Protein AF-0000000083530652 (afdb_homodimer)

Radius of gyration: 28.06 Å; Cα contacts (8 Å, |Δi|>4): 79; chains: 2; bounding box: 16×88×49 Å

pLDDT: mean 94.91, std 4.52, range [72.25, 98.88]

Foldseek 3Di:
DVVVVVVVVVVVVVVVVVVVVVVVVVVVVVVVVVVVVVVVVVVVVVVVVVVVVVVVVVVVVVVVD/DVVVVVVVVVVVVVVVVVVVVVVVVVVVVVVVVVVVVVVVVVVVVVVVVVVVVVVVVVVVVVVVD

Structure (mmCIF, N/CA/C/O backbone):
data_AF-0000000083530652-model_v1
#
loop_
_entity.id
_entity.type
_entity.pdbx_description
1 polymer 'Uncharacterized protein'
#
loop_
_atom_site.group_PDB
_atom_site.id
_atom_site.type_symbol
_atom_site.label_atom_id
_atom_site.label_alt_id
_atom_site.label_comp_id
_atom_site.label_asym_id
_atom_site.label_entity_id
_atom_site.label_seq_id
_atom_site.pdbx_PDB_ins_code
_atom_site.Cartn_x
_atom_site.Cartn_y
_atom_site.Cartn_z
_atom_site.occupancy
_atom_site.B_iso_or_equiv
_atom_site.auth_seq_id
_atom_site.auth_comp_id
_atom_site.auth_asym_id
_atom_site.auth_atom_id
_atom_site.pdbx_PDB_model_num
ATOM 1 N N . ARG A 1 1 ? 0.134 45 14.523 1 88.06 1 ARG A N 1
ATOM 2 C CA . ARG A 1 1 ? 1.143 44.062 14.055 1 88.06 1 ARG A CA 1
ATOM 3 C C . ARG A 1 1 ? 0.878 42.656 14.609 1 88.06 1 ARG A C 1
ATOM 5 O O . ARG A 1 1 ? 0.618 41.719 13.844 1 88.06 1 ARG A O 1
ATOM 12 N N . LEU A 1 2 ? 0.555 42.531 15.82 1 88.31 2 LEU A N 1
ATOM 13 C CA . LEU A 1 2 ? 0.387 41.25 16.469 1 88.31 2 LEU A CA 1
ATOM 14 C C . LEU A 1 2 ? -0.952 40.625 16.094 1 88.31 2 LEU A C 1
ATOM 16 O O . LEU A 1 2 ? -1.051 39.406 15.953 1 88.31 2 LEU A O 1
ATOM 20 N N . ARG A 1 3 ? -1.886 41.469 15.805 1 90.38 3 ARG A N 1
ATOM 21 C CA . ARG A 1 3 ? -3.207 40.969 15.43 1 90.38 3 ARG A CA 1
ATOM 22 C C . ARG A 1 3 ? -3.197 40.375 14.023 1 90.38 3 ARG A C 1
ATOM 24 O O . ARG A 1 3 ? -3.807 39.344 13.781 1 90.38 3 ARG A O 1
ATOM 31 N N . THR A 1 4 ? -2.553 41 13.133 1 90.06 4 THR A N 1
ATOM 32 C CA . THR A 1 4 ? -2.426 40.5 11.766 1 90.06 4 THR A CA 1
ATOM 33 C C . THR A 1 4 ? -1.628 39.188 11.734 1 90.06 4 THR A C 1
ATOM 35 O O . THR A 1 4 ? -1.993 38.25 11.023 1 90.06 4 THR A O 1
ATOM 38 N N . GLU A 1 5 ? -0.557 39.156 12.516 1 90.75 5 GLU A N 1
ATOM 39 C CA . GLU A 1 5 ? 0.266 37.969 12.594 1 90.75 5 GLU A CA 1
ATOM 40 C C . GLU A 1 5 ? -0.532 36.781 13.148 1 90.75 5 GLU A C 1
ATOM 42 O O . GLU A 1 5 ? -0.442 35.656 12.633 1 90.75 5 GLU A O 1
ATOM 47 N N . ASN A 1 6 ? -1.294 37.031 14.148 1 89.81 6 ASN A N 1
ATOM 48 C CA . ASN A 1 6 ? -2.141 36 14.734 1 89.81 6 ASN A CA 1
ATOM 49 C C . ASN A 1 6 ? -3.152 35.469 13.727 1 89.81 6 ASN A C 1
ATOM 51 O O . ASN A 1 6 ? -3.379 34.25 13.656 1 89.81 6 ASN A O 1
ATOM 55 N N . ARG A 1 7 ? -3.707 36.375 12.984 1 92.06 7 ARG A N 1
ATOM 56 C CA . ARG A 1 7 ? -4.652 35.969 11.938 1 92.06 7 ARG A CA 1
ATOM 57 C C . ARG A 1 7 ? -3.984 35.094 10.898 1 92.06 7 ARG A C 1
ATOM 59 O O . ARG A 1 7 ? -4.555 34.062 10.484 1 92.06 7 ARG A O 1
ATOM 66 N N . LEU A 1 8 ? -2.787 35.469 10.578 1 94.56 8 LEU A N 1
ATOM 67 C CA . LEU A 1 8 ? -2.041 34.719 9.586 1 94.56 8 LEU A CA 1
ATOM 68 C C . LEU A 1 8 ? -1.649 33.344 10.133 1 94.56 8 LEU A C 1
ATOM 70 O O . LEU A 1 8 ? -1.709 32.344 9.414 1 94.56 8 LEU A O 1
ATOM 74 N N . LEU A 1 9 ? -1.288 33.281 11.422 1 94.62 9 LEU A N 1
ATOM 75 C CA . LEU A 1 9 ? -0.922 32.031 12.07 1 94.62 9 LEU A CA 1
ATOM 76 C C . LEU A 1 9 ? -2.129 31.109 12.18 1 94.62 9 LEU A C 1
ATOM 78 O O . LEU A 1 9 ? -2.018 29.906 11.938 1 94.62 9 LEU A O 1
ATOM 82 N N . LYS A 1 10 ? -3.266 31.656 12.453 1 93.88 10 LYS A N 1
ATOM 83 C CA . LYS A 1 10 ? -4.488 30.859 12.539 1 93.88 10 LYS A CA 1
ATOM 84 C C . LYS A 1 10 ? -4.879 30.297 11.172 1 93.88 10 LYS A C 1
ATOM 86 O O . LYS A 1 10 ? -5.32 29.156 11.07 1 93.88 10 LYS A O 1
ATOM 91 N N . GLN A 1 11 ? -4.715 31.141 10.148 1 94.06 11 GLN A N 1
ATOM 92 C CA . GLN A 1 11 ? -4.973 30.688 8.781 1 94.06 11 GLN A CA 1
ATOM 93 C C . GLN A 1 11 ? -4.047 29.547 8.383 1 94.06 11 GLN A C 1
ATOM 95 O O . GLN A 1 11 ? -4.48 28.578 7.75 1 94.06 11 GLN A O 1
ATOM 100 N N . ARG A 1 12 ? -2.812 29.688 8.781 1 94.62 12 ARG A N 1
ATOM 101 C CA . ARG A 1 12 ? -1.835 28.656 8.492 1 94.62 12 ARG A CA 1
ATOM 102 C C . ARG A 1 12 ? -2.184 27.359 9.219 1 94.62 12 ARG A C 1
ATOM 104 O O . ARG A 1 12 ? -2.064 26.266 8.656 1 94.62 12 ARG A O 1
ATOM 111 N N . ILE A 1 13 ? -2.562 27.453 10.43 1 93.62 13 ILE A N 1
ATOM 112 C CA . ILE A 1 13 ? -2.949 26.281 11.219 1 93.62 13 ILE A CA 1
ATOM 113 C C . ILE A 1 13 ? -4.133 25.594 10.555 1 93.62 13 ILE A C 1
ATOM 115 O O . ILE A 1 13 ? -4.164 2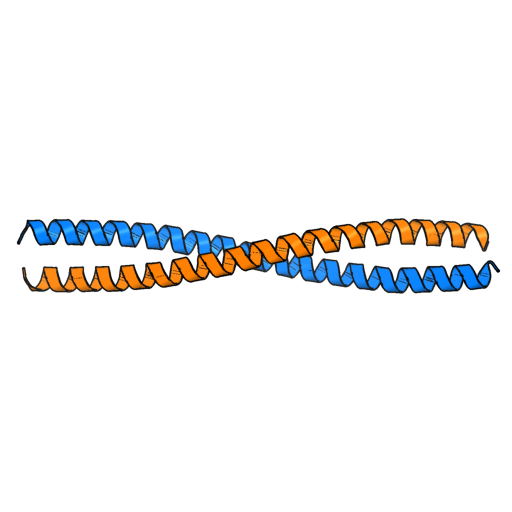4.359 10.461 1 93.62 13 ILE A O 1
ATOM 119 N N . GLU A 1 14 ? -5.055 26.391 10.086 1 91 14 GLU A N 1
ATOM 120 C CA . GLU A 1 14 ? -6.219 25.812 9.414 1 91 14 GLU A CA 1
ATOM 121 C C . GLU A 1 14 ? -5.805 25 8.188 1 91 14 GLU A C 1
ATOM 123 O O . GLU A 1 14 ? -6.328 23.922 7.949 1 91 14 GLU A O 1
ATOM 128 N N . THR A 1 15 ? -4.836 25.562 7.453 1 90.69 15 THR A N 1
ATOM 129 C CA . THR A 1 15 ? -4.328 24.875 6.27 1 90.69 15 THR A CA 1
ATOM 130 C C . THR A 1 15 ? -3.602 23.594 6.66 1 90.69 15 THR A C 1
ATOM 132 O O . THR A 1 15 ? -3.809 22.547 6.047 1 90.69 15 THR A O 1
ATOM 135 N N . LEU A 1 16 ? -2.869 23.594 7.719 1 92.62 16 LEU A N 1
ATOM 136 C CA . LEU A 1 16 ? -2.072 22.453 8.164 1 92.62 16 LEU A CA 1
ATOM 137 C C . LEU A 1 16 ? -2.957 21.375 8.773 1 92.62 16 LEU A C 1
ATOM 139 O O . LEU A 1 16 ? -2.676 20.188 8.641 1 92.62 16 LEU A O 1
ATOM 143 N N . GLU A 1 17 ? -3.98 21.734 9.375 1 92.31 17 GLU A N 1
ATOM 144 C CA . GLU A 1 17 ? -4.918 20.766 9.945 1 92.31 17 GLU A CA 1
ATOM 145 C C . GLU A 1 17 ? -5.629 19.984 8.852 1 92.31 17 GLU A C 1
ATOM 147 O O . GLU A 1 17 ? -5.926 18.797 9.031 1 92.31 17 GLU A O 1
ATOM 152 N N . LYS A 1 18 ? -5.926 20.656 7.758 1 91.75 18 LYS A N 1
ATOM 153 C CA . LYS A 1 18 ? -6.477 19.938 6.613 1 91.75 18 LYS A CA 1
ATOM 154 C C . LYS A 1 18 ? -5.516 18.859 6.129 1 91.75 18 LYS A C 1
ATOM 156 O O . LYS A 1 18 ? -5.945 17.781 5.699 1 91.75 18 LYS A O 1
ATOM 161 N N . GLY A 1 19 ? -4.258 19.094 6.27 1 90.44 19 GLY A N 1
ATOM 162 C CA . GLY A 1 19 ? -3.238 18.125 5.93 1 90.44 19 GLY A CA 1
ATOM 163 C C . GLY A 1 19 ? -3.238 16.922 6.852 1 90.44 19 GLY A C 1
ATOM 164 O O . GLY A 1 19 ? -3.014 15.789 6.406 1 90.44 19 GLY A O 1
ATOM 165 N N . GLN A 1 20 ? -3.588 17.203 8.016 1 91 20 GLN A N 1
ATOM 166 C CA . GLN A 1 20 ? -3.631 16.141 9 1 91 20 GLN A CA 1
ATOM 167 C C . GLN A 1 20 ? -4.785 15.172 8.719 1 91 20 GLN A C 1
ATOM 169 O O . GLN A 1 20 ? -4.641 13.961 8.883 1 91 20 GLN A O 1
ATOM 174 N N . VAL A 1 21 ? -5.891 15.688 8.305 1 91.19 21 VAL A N 1
ATOM 175 C CA . VAL A 1 21 ? -7.043 14.875 7.949 1 91.19 21 VAL A CA 1
ATOM 176 C C . VAL A 1 21 ? -6.715 14.016 6.73 1 91.19 21 VAL A C 1
ATOM 178 O O . VAL A 1 21 ? -7.012 12.82 6.703 1 91.19 21 VAL A O 1
ATOM 181 N N . THR A 1 22 ? -6.039 14.641 5.82 1 92 22 THR A N 1
ATOM 182 C CA . 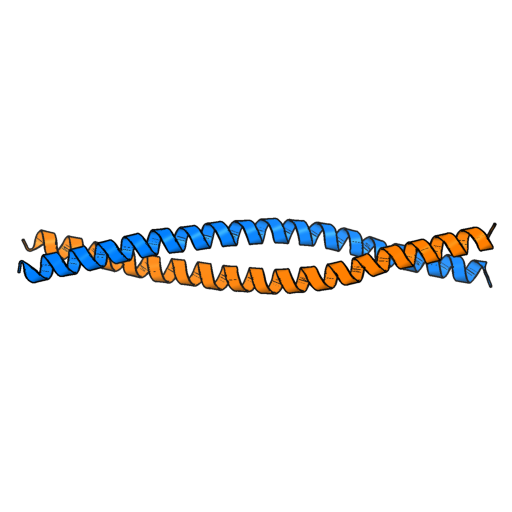THR A 1 22 ? -5.617 13.914 4.625 1 92 22 THR A CA 1
ATOM 183 C C . THR A 1 22 ? -4.652 12.789 4.98 1 92 22 THR A C 1
ATOM 185 O O . THR A 1 22 ? -4.77 11.68 4.461 1 92 22 THR A O 1
ATOM 188 N N . ARG A 1 23 ? -3.828 13.039 5.883 1 93.38 23 ARG A N 1
ATOM 189 C CA . ARG A 1 23 ? -2.859 12.039 6.324 1 93.38 23 ARG A CA 1
ATOM 190 C C . ARG A 1 23 ? -3.557 10.836 6.949 1 93.38 23 ARG A C 1
ATOM 192 O O . ARG A 1 23 ? -3.191 9.688 6.676 1 93.38 23 ARG A O 1
ATOM 199 N N . ALA A 1 24 ? -4.551 11.117 7.738 1 92.38 24 ALA A N 1
ATOM 200 C CA . ALA A 1 24 ? -5.301 10.039 8.391 1 92.38 24 ALA A CA 1
ATOM 201 C C . ALA A 1 24 ? -6.016 9.172 7.363 1 92.38 24 ALA A C 1
ATOM 203 O O . ALA A 1 24 ? -6.031 7.941 7.484 1 92.38 24 ALA A O 1
ATOM 204 N N . GLN A 1 25 ? -6.539 9.734 6.352 1 94.06 25 GLN A N 1
ATOM 205 C CA . GLN A 1 25 ? -7.219 9.008 5.285 1 94.06 25 GLN A CA 1
ATOM 206 C C . GLN A 1 25 ? -6.234 8.156 4.484 1 94.06 25 GLN A C 1
ATOM 208 O O . GLN A 1 25 ? -6.52 6.996 4.172 1 94.06 25 GLN A O 1
ATOM 213 N N . GLU A 1 26 ? -5.082 8.703 4.199 1 95.38 26 GLU A N 1
ATOM 214 C CA . GLU A 1 26 ? -4.047 7.988 3.459 1 95.38 26 GLU A CA 1
ATOM 215 C C . GLU A 1 26 ? -3.512 6.805 4.258 1 95.38 26 GLU A C 1
ATOM 217 O O . GLU A 1 26 ? -3.188 5.762 3.691 1 95.38 26 GLU A O 1
ATOM 222 N N . ALA A 1 27 ? -3.424 6.957 5.477 1 93.88 27 ALA A N 1
ATOM 223 C CA . ALA A 1 27 ? -2.965 5.867 6.34 1 93.88 27 ALA A CA 1
ATOM 224 C C . ALA A 1 27 ? -3.943 4.695 6.312 1 93.88 27 ALA A C 1
ATOM 226 O O . ALA A 1 27 ? -3.529 3.535 6.301 1 93.88 27 ALA A O 1
ATOM 227 N N . GLU A 1 28 ? -5.18 5.051 6.293 1 95.25 28 GLU A N 1
ATOM 228 C CA . GLU A 1 28 ? -6.211 4.023 6.18 1 95.25 28 GLU A CA 1
ATOM 229 C C . GLU A 1 28 ? -6.113 3.287 4.848 1 95.25 28 GLU A C 1
ATOM 231 O O . GLU A 1 28 ? -6.211 2.061 4.801 1 95.25 28 GLU A O 1
ATOM 236 N N . GLU A 1 29 ? -5.949 4.039 3.832 1 95.44 29 GLU A N 1
ATOM 237 C CA . GLU A 1 29 ? -5.773 3.441 2.512 1 95.44 29 GLU A CA 1
ATOM 238 C C . GLU A 1 29 ? -4.535 2.551 2.469 1 95.44 29 GLU A C 1
ATOM 240 O O . GLU A 1 29 ? -4.566 1.464 1.886 1 95.44 29 GLU A O 1
ATOM 245 N N . ASN A 1 30 ? -3.492 3.023 3.123 1 97 30 ASN A N 1
ATOM 246 C CA . ASN A 1 30 ? -2.248 2.264 3.17 1 97 30 ASN A CA 1
ATOM 247 C C . ASN A 1 30 ? -2.436 0.921 3.869 1 97 30 ASN A C 1
ATOM 249 O O . ASN A 1 30 ? -1.896 -0.095 3.428 1 97 30 ASN A O 1
ATOM 253 N N . TYR A 1 31 ? -3.178 0.923 4.922 1 97.25 31 TYR A N 1
ATOM 254 C CA . TYR A 1 31 ? -3.457 -0.308 5.652 1 97.25 31 TYR A CA 1
ATOM 255 C C . TYR A 1 31 ? -4.156 -1.326 4.758 1 97.25 31 TYR A C 1
ATOM 257 O O . TYR A 1 31 ? -3.789 -2.504 4.742 1 97.25 31 TYR A O 1
ATOM 265 N N . VAL A 1 32 ? -5.105 -0.855 3.986 1 97.94 32 VAL A N 1
ATOM 266 C CA . VAL A 1 32 ? -5.875 -1.709 3.088 1 97.94 32 VAL A CA 1
ATOM 267 C C . VAL A 1 32 ? -4.961 -2.275 2.004 1 97.94 32 VAL A C 1
ATOM 269 O O . VAL A 1 32 ? -4.977 -3.479 1.737 1 97.94 32 VAL A O 1
ATOM 272 N N . ILE A 1 33 ? -4.094 -1.405 1.448 1 98.56 33 ILE A N 1
ATOM 273 C CA . ILE A 1 33 ? -3.215 -1.813 0.357 1 98.56 33 ILE A CA 1
ATOM 274 C C . ILE A 1 33 ? -2.188 -2.818 0.87 1 98.56 33 ILE A C 1
ATOM 276 O O . ILE A 1 33 ? -1.853 -3.781 0.177 1 98.56 33 ILE A O 1
ATOM 280 N N . LYS A 1 34 ? -1.768 -2.576 2.115 1 98.44 34 LYS A N 1
ATOM 281 C CA . LYS A 1 34 ? -0.81 -3.5 2.717 1 98.44 34 LYS A CA 1
ATOM 282 C C . LYS A 1 34 ? -1.435 -4.875 2.934 1 98.44 34 LYS A C 1
ATOM 284 O O . LYS A 1 34 ? -0.784 -5.898 2.717 1 98.44 34 LYS A O 1
ATOM 289 N N . ARG A 1 35 ? -2.65 -4.793 3.309 1 98.31 35 ARG A N 1
ATOM 290 C CA . ARG A 1 35 ? -3.354 -6.059 3.492 1 98.31 35 ARG A CA 1
ATOM 291 C C . ARG A 1 35 ? -3.564 -6.766 2.156 1 98.31 35 ARG A C 1
ATOM 293 O O . ARG A 1 35 ? -3.367 -7.977 2.053 1 98.31 35 ARG A O 1
ATOM 300 N N . GLU A 1 36 ? -3.93 -6.086 1.183 1 98.62 36 GLU A N 1
ATOM 301 C CA . GLU A 1 36 ? -4.105 -6.641 -0.157 1 98.62 36 GLU A CA 1
ATOM 302 C C . GLU A 1 36 ? -2.805 -7.234 -0.687 1 98.62 36 GLU A C 1
ATOM 304 O O . GLU A 1 36 ? -2.809 -8.297 -1.306 1 98.62 36 GLU A O 1
ATOM 309 N N . LEU A 1 37 ? -1.731 -6.594 -0.499 1 98.81 37 LEU A N 1
ATOM 310 C CA . LEU A 1 37 ? -0.421 -7.07 -0.926 1 98.81 37 LEU A CA 1
ATOM 311 C C . LEU A 1 37 ? -0.084 -8.398 -0.259 1 98.81 37 LEU A C 1
ATOM 313 O O . LEU A 1 37 ? 0.387 -9.328 -0.919 1 98.81 37 LEU A O 1
ATOM 317 N N . ALA A 1 38 ? -0.305 -8.461 1.044 1 98.69 38 ALA A N 1
ATOM 318 C CA . ALA A 1 38 ? -0.03 -9.695 1.775 1 98.69 38 ALA A CA 1
ATOM 319 C C . ALA A 1 38 ? -0.839 -10.859 1.211 1 98.69 38 ALA A C 1
ATOM 321 O O . ALA A 1 38 ? -0.311 -11.961 1.025 1 98.69 38 ALA A O 1
ATOM 322 N N . VAL A 1 39 ? -2.145 -10.625 0.928 1 98.81 39 VAL A N 1
ATOM 323 C CA . VAL A 1 39 ? -3.029 -11.641 0.375 1 98.81 39 VAL A CA 1
ATOM 324 C C . VAL A 1 39 ? -2.539 -12.055 -1.012 1 98.81 39 VAL A C 1
ATOM 326 O O . VAL A 1 39 ? -2.467 -13.242 -1.323 1 98.81 39 VAL A O 1
ATOM 329 N N . ALA A 1 40 ? -2.143 -11.117 -1.781 1 98.75 40 ALA A N 1
ATOM 330 C CA . ALA A 1 40 ? -1.673 -11.398 -3.135 1 98.75 40 ALA A CA 1
ATOM 331 C C . ALA A 1 40 ? -0.381 -12.211 -3.109 1 98.75 40 ALA A C 1
ATOM 333 O O . ALA A 1 40 ? -0.206 -13.141 -3.906 1 98.75 40 ALA A O 1
ATOM 334 N N . LYS A 1 41 ? 0.483 -11.844 -2.195 1 98.75 41 LYS A N 1
ATOM 335 C CA . LYS A 1 41 ? 1.731 -12.586 -2.047 1 98.75 41 LYS A CA 1
ATOM 336 C C . LYS A 1 41 ? 1.468 -14.023 -1.614 1 98.75 41 LYS A C 1
ATOM 338 O O . LYS A 1 41 ? 2.113 -14.953 -2.104 1 98.75 41 LYS A O 1
ATOM 343 N N . GLN A 1 42 ? 0.535 -14.125 -0.757 1 98.81 42 GLN A N 1
ATOM 344 C CA . GLN A 1 42 ? 0.176 -15.469 -0.312 1 98.81 42 GLN A CA 1
ATOM 345 C C . GLN A 1 42 ? -0.459 -16.266 -1.443 1 98.81 42 GLN A C 1
ATOM 347 O O . GLN A 1 42 ? -0.149 -17.453 -1.625 1 98.81 42 GLN A O 1
ATOM 352 N N . GLN A 1 43 ? -1.304 -15.641 -2.119 1 98.81 43 GLN A N 1
ATOM 353 C CA . GLN A 1 43 ? -1.922 -16.312 -3.262 1 98.81 43 GLN A CA 1
ATOM 354 C C . GLN A 1 43 ? -0.873 -16.719 -4.293 1 98.81 43 GLN A C 1
ATOM 356 O O . GLN A 1 43 ? -0.915 -17.828 -4.82 1 98.81 43 GLN A O 1
ATOM 361 N N . PHE A 1 44 ? 0.025 -15.945 -4.582 1 98.81 44 PHE A N 1
ATOM 362 C CA . PHE A 1 44 ? 1.1 -16.266 -5.516 1 98.81 44 PHE A CA 1
ATOM 363 C C . PHE A 1 44 ? 1.924 -17.438 -5.02 1 98.81 44 PHE A C 1
ATOM 365 O O . PHE A 1 44 ? 2.209 -18.375 -5.781 1 98.81 44 PHE A O 1
ATOM 372 N N . SER A 1 45 ? 2.281 -17.359 -3.803 1 98.81 45 SER A N 1
ATOM 373 C CA . SER A 1 45 ? 3.09 -18.422 -3.225 1 98.81 45 SER A CA 1
ATOM 374 C C . SER A 1 45 ? 2.373 -19.766 -3.312 1 98.81 45 SER A C 1
ATOM 376 O O . SER A 1 45 ? 2.959 -20.766 -3.744 1 98.81 45 SER A O 1
ATOM 378 N N . THR A 1 46 ? 1.116 -19.812 -2.945 1 98.81 46 THR A N 1
ATOM 379 C CA . THR A 1 46 ? 0.319 -21.031 -2.99 1 98.81 46 THR A CA 1
ATOM 380 C C . THR A 1 46 ? 0.164 -21.516 -4.426 1 98.81 46 THR A C 1
ATOM 382 O O . THR A 1 46 ? 0.318 -22.719 -4.699 1 98.81 46 THR A O 1
ATOM 385 N N . THR A 1 47 ? -0.027 -20.625 -5.324 1 98.88 47 THR A N 1
ATOM 386 C CA . THR A 1 47 ? -0.23 -21 -6.719 1 98.88 47 THR A CA 1
ATOM 387 C C . THR A 1 47 ? 1.076 -21.469 -7.352 1 98.88 47 THR A C 1
ATOM 389 O O . THR A 1 47 ? 1.077 -22.391 -8.172 1 98.88 47 THR A O 1
ATOM 392 N N . SER A 1 48 ? 2.102 -20.891 -6.965 1 98.88 48 SER A N 1
ATOM 393 C CA . SER A 1 48 ? 3.414 -21.297 -7.449 1 98.88 48 SER A CA 1
ATOM 394 C C . SER A 1 48 ? 3.758 -22.703 -6.992 1 98.88 48 SER A C 1
ATOM 396 O O . SER A 1 48 ? 4.316 -23.5 -7.758 1 98.88 48 SER A O 1
ATOM 398 N N . GLU A 1 49 ? 3.375 -23.016 -5.789 1 98.88 49 GLU A N 1
ATOM 399 C CA . GLU A 1 49 ? 3.584 -24.375 -5.285 1 98.88 49 GLU A CA 1
ATOM 400 C C . GLU A 1 49 ? 2.748 -25.391 -6.059 1 98.88 49 GLU A C 1
ATOM 402 O O . GLU A 1 49 ? 3.232 -26.469 -6.402 1 98.88 49 GLU A O 1
ATOM 407 N N . LYS A 1 50 ? 1.567 -25.031 -6.344 1 98.88 50 LYS A N 1
ATOM 408 C CA . LYS A 1 50 ? 0.693 -25.906 -7.117 1 98.88 50 LYS 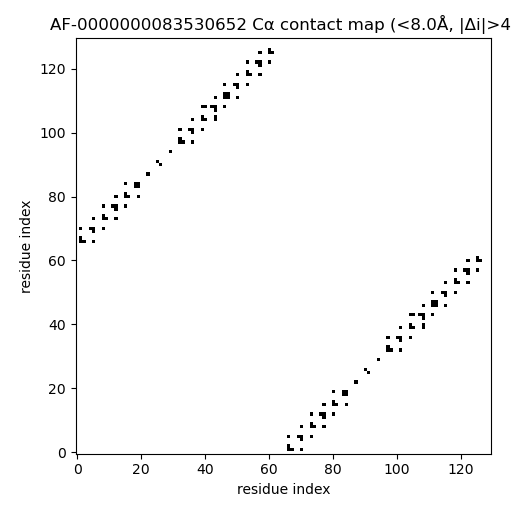A CA 1
ATOM 409 C C . LYS A 1 50 ? 1.219 -26.094 -8.539 1 98.88 50 LYS A C 1
ATOM 411 O O . LYS A 1 50 ? 1.13 -27.188 -9.102 1 98.88 50 LYS A O 1
ATOM 416 N N . LEU A 1 51 ? 1.74 -25.047 -9.078 1 98.88 51 LEU A N 1
ATOM 417 C CA . LEU A 1 51 ? 2.311 -25.141 -10.422 1 98.88 51 LEU A CA 1
ATOM 418 C C . LEU A 1 51 ? 3.523 -26.062 -10.438 1 98.88 51 LEU A C 1
ATOM 420 O O . LEU A 1 51 ? 3.68 -26.875 -11.359 1 98.88 51 LEU A O 1
ATOM 424 N N . GLU A 1 52 ? 4.301 -25.938 -9.438 1 98.88 52 GLU A N 1
ATOM 425 C CA . GLU A 1 52 ? 5.469 -26.797 -9.344 1 98.88 52 GLU A CA 1
ATOM 426 C C . GLU A 1 52 ? 5.059 -28.266 -9.242 1 98.88 52 GLU A C 1
ATOM 428 O O . GLU A 1 52 ? 5.668 -29.141 -9.875 1 98.88 52 GLU A O 1
ATOM 433 N N . GLN A 1 53 ? 4.102 -28.578 -8.492 1 98.88 53 GLN A N 1
ATOM 434 C CA . GLN A 1 53 ? 3.598 -29.938 -8.359 1 98.88 53 GLN A CA 1
ATOM 435 C C . GLN A 1 53 ? 3.002 -30.438 -9.672 1 98.88 53 GLN A C 1
ATOM 437 O O . GLN A 1 53 ? 3.225 -31.578 -10.062 1 98.88 53 GLN A O 1
ATOM 442 N N . ALA A 1 54 ? 2.316 -29.516 -10.305 1 98.88 54 ALA A N 1
ATOM 443 C CA . ALA A 1 54 ? 1.714 -29.875 -11.586 1 98.88 54 ALA A CA 1
ATOM 444 C C . ALA A 1 54 ? 2.785 -30.156 -12.633 1 98.88 54 ALA A C 1
ATOM 446 O O . ALA A 1 54 ? 2.664 -31.109 -13.406 1 98.88 54 ALA A O 1
ATOM 447 N N . GLN A 1 55 ? 3.809 -29.438 -12.609 1 98.69 55 GLN A N 1
ATOM 448 C CA . GLN A 1 55 ? 4.906 -29.625 -13.547 1 98.69 55 GLN A CA 1
ATOM 449 C C . GLN A 1 5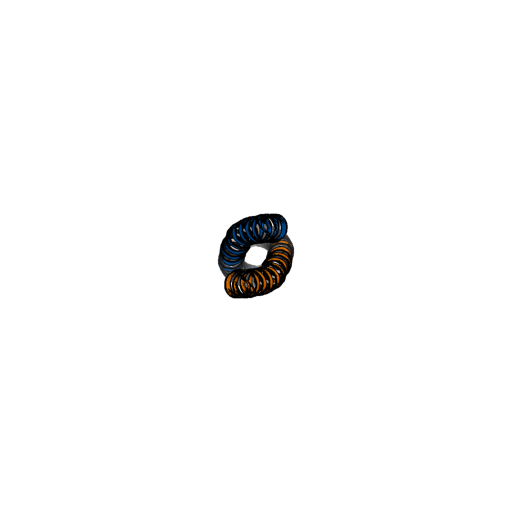5 ? 5.645 -30.938 -13.273 1 98.69 55 GLN A C 1
ATOM 451 O O . GLN A 1 55 ? 6.059 -31.625 -14.211 1 98.69 55 GLN A O 1
ATOM 456 N N . SER A 1 56 ? 5.73 -31.281 -12.031 1 98.62 56 SER A N 1
ATOM 457 C CA . SER A 1 56 ? 6.34 -32.562 -11.672 1 98.62 56 SER A CA 1
ATOM 458 C C . SER A 1 56 ? 5.477 -33.75 -12.117 1 98.62 56 SER A C 1
ATOM 460 O O . SER A 1 56 ? 5.992 -34.75 -12.617 1 98.62 56 SER A O 1
ATOM 462 N N . THR A 1 57 ? 4.223 -33.656 -11.953 1 98.31 57 THR A N 1
ATOM 463 C CA . THR A 1 57 ? 3.283 -34.688 -12.383 1 98.31 57 THR A CA 1
ATOM 464 C C . THR A 1 57 ? 3.344 -34.875 -13.898 1 98.31 57 THR A C 1
ATOM 466 O O . THR A 1 57 ? 3.299 -36 -14.383 1 98.31 57 THR A O 1
ATOM 469 N N . ILE A 1 58 ? 3.516 -33.75 -14.602 1 98.38 58 ILE A N 1
ATOM 470 C CA . ILE A 1 58 ? 3.619 -33.812 -16.062 1 98.38 58 ILE A CA 1
ATOM 471 C C . ILE A 1 58 ? 4.883 -34.562 -16.453 1 98.38 58 ILE A C 1
ATOM 473 O O . ILE A 1 58 ? 4.848 -35.406 -17.359 1 98.38 58 ILE A O 1
ATOM 477 N N . GLN A 1 59 ? 5.941 -34.312 -15.727 1 97.94 59 GLN A N 1
ATOM 478 C CA . GLN A 1 59 ? 7.207 -34.969 -16 1 97.94 59 GLN A CA 1
ATOM 479 C C . GLN A 1 59 ? 7.105 -36.469 -15.742 1 97.94 59 GLN A C 1
ATOM 481 O O . GLN A 1 59 ? 7.578 -37.281 -16.547 1 97.94 59 GLN A O 1
ATOM 486 N N . GLU A 1 60 ? 6.395 -36.844 -14.719 1 96.81 60 GLU A N 1
ATOM 487 C CA . GLU A 1 60 ? 6.215 -38.25 -14.367 1 96.81 60 GLU A CA 1
ATOM 488 C C . GLU A 1 60 ? 5.344 -38.969 -15.391 1 96.81 60 GLU A C 1
ATOM 490 O O . GLU A 1 60 ? 5.645 -40.094 -15.789 1 96.81 60 GLU A O 1
ATOM 495 N N . LEU A 1 61 ? 4.422 -38.344 -15.922 1 95.56 61 LEU A N 1
ATOM 496 C CA . LEU A 1 61 ? 3.51 -38.938 -16.891 1 95.56 61 LEU A CA 1
ATOM 497 C C . LEU A 1 61 ? 4.188 -39.094 -18.25 1 95.56 61 LEU A C 1
ATOM 499 O O . LEU A 1 61 ? 3.941 -40.094 -18.953 1 95.56 61 LEU A O 1
ATOM 503 N N . GLN A 1 62 ? 5.113 -38.25 -18.578 1 93.44 62 GLN A N 1
ATOM 504 C CA . GLN A 1 62 ? 5.828 -38.312 -19.844 1 93.44 62 GLN A CA 1
ATOM 505 C C . GLN A 1 62 ? 6.875 -39.438 -19.844 1 93.44 62 GLN A C 1
ATOM 507 O O . GLN A 1 62 ? 7.145 -40.031 -20.875 1 93.44 62 GLN A O 1
ATOM 512 N N . GLU A 1 63 ? 7.363 -39.688 -18.656 1 90.5 63 GLU A N 1
ATOM 513 C CA . GLU A 1 63 ? 8.359 -40.75 -18.531 1 90.5 63 GLU A CA 1
ATOM 514 C C . GLU A 1 63 ? 7.711 -42.125 -18.578 1 90.5 63 GLU A C 1
ATOM 516 O O . GLU A 1 63 ? 8.336 -43.094 -19.016 1 90.5 63 GLU A O 1
ATOM 521 N N . LEU A 1 64 ? 6.516 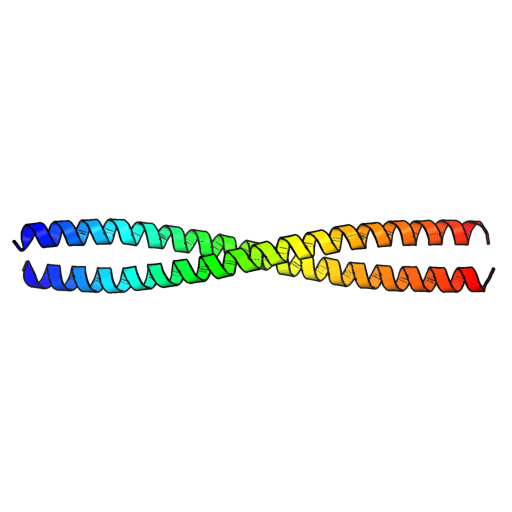-42.188 -18.219 1 86.5 64 LEU A N 1
ATOM 522 C CA . LEU A 1 64 ? 5.781 -43.469 -18.234 1 86.5 64 LEU A CA 1
ATOM 523 C C . LEU A 1 64 ? 5.281 -43.781 -19.641 1 86.5 64 LEU A C 1
ATOM 525 O O . LEU A 1 64 ? 5.062 -44.938 -19.969 1 86.5 64 LEU A O 1
ATOM 529 N N . ARG A 1 65 ? 5.266 -42.812 -20.5 1 72.25 65 ARG A N 1
ATOM 530 C CA . ARG A 1 65 ? 4.863 -43.062 -21.875 1 72.25 65 ARG A CA 1
ATOM 531 C C . ARG A 1 65 ? 6.062 -43.469 -22.734 1 72.25 65 ARG A C 1
ATOM 533 O O . ARG A 1 65 ? 5.953 -44.375 -23.578 1 72.25 65 ARG A O 1
ATOM 540 N N . ARG B 1 1 ? -1.736 39.094 26.406 1 88.19 1 ARG B N 1
ATOM 541 C CA . ARG B 1 1 ? -2.701 38.125 25.875 1 88.19 1 ARG B CA 1
ATOM 542 C C . ARG B 1 1 ? -2.371 37.75 24.438 1 88.19 1 ARG B C 1
ATOM 544 O O . ARG B 1 1 ? -2.086 36.562 24.156 1 88.19 1 ARG B O 1
ATOM 551 N N . LEU B 1 2 ? -2.016 38.656 23.672 1 88.75 2 LEU B N 1
ATOM 552 C CA . LEU B 1 2 ? -1.787 38.406 22.25 1 88.75 2 LEU B CA 1
ATOM 553 C C . LEU B 1 2 ? -0.425 37.781 22.016 1 88.75 2 LEU B C 1
ATOM 555 O O . LEU B 1 2 ? -0.275 36.938 21.125 1 88.75 2 LEU B O 1
ATOM 559 N N . ARG B 1 3 ? 0.467 38.062 22.906 1 90.56 3 ARG B N 1
ATOM 560 C CA . ARG B 1 3 ? 1.808 37.5 22.781 1 90.56 3 ARG B CA 1
ATOM 561 C C . ARG B 1 3 ? 1.824 36 23.172 1 90.56 3 ARG B C 1
ATOM 563 O O . ARG B 1 3 ? 2.492 35.219 22.516 1 90.56 3 ARG B O 1
ATOM 570 N N . THR B 1 4 ? 1.145 35.656 24.172 1 90 4 THR B N 1
ATOM 571 C CA . THR B 1 4 ? 1.041 34.281 24.594 1 90 4 THR B CA 1
ATOM 572 C C . THR B 1 4 ? 0.312 33.438 23.531 1 90 4 THR B C 1
ATOM 574 O O . THR B 1 4 ? 0.728 32.312 23.234 1 90 4 THR B O 1
ATOM 577 N N . GLU B 1 5 ? -0.777 34 23 1 90.56 5 GLU B N 1
ATOM 578 C CA . GLU B 1 5 ? -1.526 33.312 21.953 1 90.56 5 GLU B CA 1
ATOM 579 C C . GLU B 1 5 ? -0.659 33.094 20.719 1 90.56 5 GLU B C 1
ATOM 581 O O . GLU B 1 5 ? -0.69 32 20.125 1 90.56 5 GLU B O 1
ATOM 586 N N . ASN B 1 6 ? 0.062 34.094 20.359 1 89.56 6 ASN B N 1
ATOM 587 C CA . ASN B 1 6 ? 0.972 33.969 19.219 1 89.56 6 ASN B CA 1
ATOM 588 C C . ASN B 1 6 ? 1.998 32.875 19.422 1 89.56 6 ASN B C 1
ATOM 590 O O . ASN B 1 6 ? 2.26 32.094 18.516 1 89.56 6 ASN B O 1
ATOM 594 N N . ARG B 1 7 ? 2.559 32.781 20.609 1 92.19 7 ARG B N 1
ATOM 595 C CA . ARG B 1 7 ? 3.518 31.734 20.953 1 92.19 7 ARG B CA 1
ATOM 596 C C . ARG B 1 7 ? 2.887 30.359 20.844 1 92.19 7 ARG B C 1
ATOM 598 O O . ARG B 1 7 ? 3.498 29.422 20.312 1 92.19 7 ARG B O 1
ATOM 605 N N . LEU B 1 8 ? 1.674 30.297 21.312 1 94.56 8 LEU B N 1
ATOM 606 C CA . LEU B 1 8 ? 0.962 29.031 21.281 1 94.56 8 LEU B CA 1
ATOM 607 C C . LEU B 1 8 ? 0.625 28.625 19.844 1 94.56 8 LEU B C 1
ATOM 609 O O . LEU B 1 8 ? 0.728 27.453 19.484 1 94.56 8 LEU B O 1
ATOM 613 N N . LEU B 1 9 ? 0.266 29.625 19.016 1 94.56 9 LEU B N 1
ATOM 614 C CA . LEU B 1 9 ? -0.05 29.359 17.609 1 94.56 9 LEU B CA 1
ATOM 615 C C . LEU B 1 9 ? 1.192 28.922 16.844 1 94.56 9 LEU B C 1
ATOM 617 O O . LEU B 1 9 ? 1.131 28 16.047 1 94.56 9 LEU B O 1
ATOM 621 N N . LYS B 1 10 ? 2.307 29.5 17.141 1 93.75 10 LYS B N 1
ATOM 622 C CA . LYS B 1 10 ? 3.559 29.125 16.484 1 93.75 10 LYS B CA 1
ATOM 623 C C . LYS B 1 10 ? 3.984 27.719 16.891 1 93.75 10 LYS B C 1
ATOM 625 O O . LYS B 1 10 ? 4.469 26.953 16.062 1 93.75 10 LYS B O 1
ATOM 630 N N . GLN B 1 11 ? 3.803 27.406 18.172 1 93.94 11 GLN B N 1
ATOM 631 C CA . GLN B 1 11 ? 4.098 26.062 18.656 1 93.94 11 GLN B CA 1
ATOM 632 C C . GLN B 1 11 ? 3.217 25.016 17.984 1 93.94 11 GLN B C 1
ATOM 634 O O . GLN B 1 11 ? 3.691 23.938 17.609 1 93.94 11 GLN B O 1
ATOM 639 N N . ARG B 1 12 ? 1.96 25.375 17.812 1 94.62 12 ARG B N 1
ATOM 640 C CA . ARG B 1 12 ? 1.028 24.484 17.141 1 94.62 12 ARG B CA 1
ATOM 641 C C . ARG B 1 12 ? 1.422 24.281 15.688 1 94.62 12 ARG B C 1
ATOM 643 O O . ARG B 1 12 ? 1.354 23.156 15.172 1 94.62 12 ARG B O 1
ATOM 650 N N . ILE B 1 13 ? 1.767 25.312 15.031 1 93.69 13 ILE B N 1
ATOM 651 C CA . ILE B 1 13 ? 2.189 25.234 13.641 1 93.69 13 ILE B CA 1
ATOM 652 C C . ILE B 1 13 ? 3.408 24.312 13.523 1 93.69 13 ILE B C 1
ATOM 654 O O . ILE B 1 13 ? 3.484 23.484 12.609 1 93.69 13 ILE B O 1
ATOM 658 N N . GLU B 1 14 ? 4.305 24.469 14.469 1 90.81 14 GLU B N 1
ATOM 659 C CA . GLU B 1 14 ? 5.496 23.625 14.453 1 90.81 14 GLU B CA 1
ATOM 660 C C . GLU B 1 14 ? 5.129 22.141 14.562 1 90.81 14 GLU B C 1
ATOM 662 O O . GLU B 1 14 ? 5.695 21.297 13.859 1 90.81 14 GLU B O 1
ATOM 667 N N . THR B 1 15 ? 4.156 21.875 15.43 1 90.62 15 THR B N 1
ATOM 668 C CA . THR B 1 15 ? 3.691 20.516 15.609 1 90.62 15 THR B CA 1
ATOM 669 C C . THR B 1 15 ? 3.004 20 14.344 1 90.62 15 THR B C 1
ATOM 671 O O . THR B 1 15 ? 3.256 18.875 13.898 1 90.62 15 THR B O 1
ATOM 674 N N . LEU B 1 16 ? 2.268 20.812 13.664 1 92.69 16 LEU B N 1
ATOM 675 C CA . LEU B 1 16 ? 1.504 20.438 12.477 1 92.69 16 LEU B CA 1
ATOM 676 C C . LEU B 1 16 ? 2.418 20.281 11.266 1 92.69 16 LEU B C 1
ATOM 678 O O . LEU B 1 16 ? 2.18 19.438 10.406 1 92.69 16 LEU B O 1
ATOM 682 N N . GLU B 1 17 ? 3.414 21.016 11.195 1 92 17 GLU B N 1
ATOM 683 C CA . GLU B 1 17 ? 4.379 20.906 10.102 1 92 17 GLU B CA 1
ATOM 684 C C . GLU B 1 17 ? 5.133 19.578 10.164 1 92 17 GLU B C 1
ATOM 686 O O . GLU B 1 17 ? 5.465 19 9.125 1 92 17 GLU B O 1
ATOM 691 N N . LYS B 1 18 ? 5.426 19.156 11.375 1 91.69 18 LYS B N 1
ATOM 692 C CA . LYS B 1 18 ? 6.023 17.828 11.523 1 91.69 18 LYS B CA 1
ATOM 693 C C . LYS B 1 18 ? 5.109 16.75 10.953 1 91.69 18 LYS B C 1
ATOM 695 O O . LYS B 1 18 ? 5.582 15.766 10.383 1 91.69 18 LYS B O 1
ATOM 700 N N . GLY B 1 19 ? 3.84 16.969 11.023 1 90.38 19 GLY B N 1
ATOM 701 C CA . GLY B 1 19 ? 2.859 16.062 10.453 1 90.38 19 GLY B CA 1
ATOM 702 C C . GLY B 1 19 ? 2.883 16.031 8.93 1 90.38 1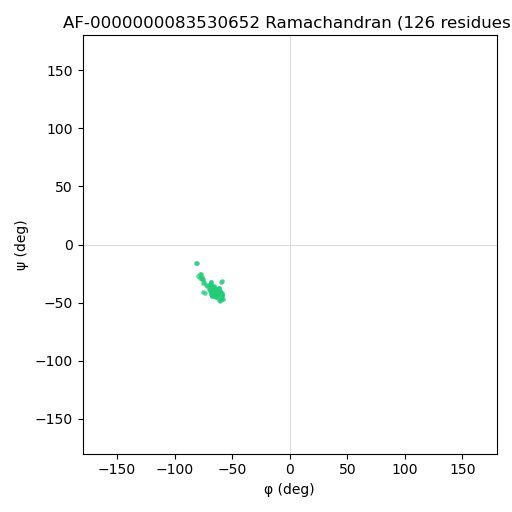9 GLY B C 1
ATOM 703 O O . GLY B 1 19 ? 2.695 14.984 8.32 1 90.38 19 GLY B O 1
ATOM 704 N N . GLN B 1 20 ? 3.203 17.141 8.453 1 90.88 20 GLN B N 1
ATOM 705 C CA . GLN B 1 20 ? 3.264 17.266 7 1 90.88 20 GLN B CA 1
ATOM 706 C C . GLN B 1 20 ? 4.445 16.469 6.438 1 90.88 20 GLN B C 1
ATOM 708 O O . GLN B 1 20 ? 4.336 15.844 5.383 1 90.88 20 GLN B O 1
ATOM 713 N N . VAL B 1 21 ? 5.547 16.5 7.102 1 90.81 21 VAL B N 1
ATOM 714 C CA . VAL B 1 21 ? 6.727 15.734 6.695 1 90.81 21 VAL B CA 1
ATOM 715 C C . VAL B 1 21 ? 6.434 14.242 6.781 1 90.81 21 VAL B C 1
ATOM 717 O O . VAL B 1 21 ? 6.766 13.484 5.863 1 90.81 21 VAL B O 1
ATOM 720 N N . THR B 1 22 ? 5.754 13.898 7.82 1 92 22 THR B N 1
ATOM 721 C CA . THR B 1 22 ? 5.367 12.508 7.992 1 92 22 THR B CA 1
ATOM 722 C C . THR B 1 22 ? 4.426 12.062 6.875 1 92 22 THR B C 1
ATOM 724 O O . THR B 1 22 ? 4.582 10.969 6.324 1 92 22 THR B O 1
ATOM 727 N N . ARG B 1 23 ? 3.572 12.898 6.484 1 93.38 23 ARG B N 1
ATOM 728 C CA . ARG B 1 23 ? 2.627 12.602 5.414 1 93.38 23 ARG B CA 1
ATOM 729 C C . ARG B 1 23 ? 3.35 12.367 4.094 1 93.38 23 ARG B C 1
ATOM 731 O O . ARG B 1 23 ? 3.018 11.438 3.357 1 93.38 23 ARG B O 1
ATOM 738 N N . ALA B 1 24 ? 4.328 13.195 3.846 1 92.19 24 ALA B N 1
ATOM 739 C CA . ALA B 1 24 ? 5.098 13.062 2.609 1 92.19 24 ALA B CA 1
ATOM 740 C C . ALA B 1 24 ? 5.852 11.734 2.568 1 92.19 24 ALA B C 1
ATOM 742 O O . ALA B 1 24 ? 5.895 11.07 1.531 1 92.19 24 ALA B O 1
ATOM 743 N N . GLN B 1 25 ? 6.371 11.312 3.648 1 94.06 25 GLN B N 1
ATOM 744 C CA . GLN B 1 25 ? 7.082 10.039 3.748 1 94.06 25 GLN B CA 1
ATOM 745 C C . GLN B 1 25 ? 6.137 8.859 3.562 1 94.06 25 GLN B C 1
ATOM 747 O O . GLN B 1 25 ? 6.457 7.902 2.855 1 94.06 25 GLN B O 1
ATOM 752 N N . GLU B 1 26 ? 4.973 8.93 4.141 1 95.5 26 GLU B N 1
ATOM 753 C CA . GLU B 1 26 ? 3.971 7.875 4.031 1 95.5 26 GLU B CA 1
ATOM 754 C C . GLU B 1 26 ? 3.451 7.758 2.602 1 95.5 26 GLU B C 1
ATOM 756 O O . GLU B 1 26 ? 3.162 6.652 2.131 1 95.5 26 GLU B O 1
ATOM 761 N N . ALA B 1 27 ? 3.346 8.812 1.957 1 93.88 27 ALA B N 1
ATOM 762 C CA . ALA B 1 27 ? 2.904 8.797 0.565 1 93.88 27 ALA B CA 1
ATOM 763 C C . ALA B 1 27 ? 3.916 8.086 -0.326 1 93.88 27 ALA B C 1
ATOM 765 O O . ALA B 1 27 ? 3.535 7.344 -1.236 1 93.88 27 ALA B O 1
ATOM 766 N N . GLU B 1 28 ? 5.137 8.328 -0.025 1 95.25 28 GLU B N 1
ATOM 767 C CA . GLU B 1 28 ? 6.199 7.637 -0.748 1 95.25 28 GLU B CA 1
ATOM 768 C C . GLU B 1 28 ? 6.145 6.133 -0.504 1 95.25 28 GLU B C 1
ATOM 770 O O . GLU B 1 28 ? 6.281 5.34 -1.439 1 95.25 28 GLU B O 1
ATOM 775 N N . GLU B 1 29 ? 5.973 5.789 0.714 1 95.56 29 GLU B N 1
ATOM 776 C CA . GLU B 1 29 ? 5.832 4.379 1.06 1 95.56 29 GLU B CA 1
ATOM 777 C C . GLU B 1 29 ? 4.621 3.756 0.369 1 95.56 29 GLU B C 1
ATOM 779 O O . GLU B 1 29 ? 4.695 2.629 -0.123 1 95.56 29 GLU B O 1
ATOM 784 N N . ASN B 1 30 ? 3.545 4.523 0.329 1 96.94 30 ASN B N 1
ATOM 785 C CA . ASN B 1 30 ? 2.322 4.055 -0.315 1 96.94 30 ASN B CA 1
ATOM 786 C C . ASN B 1 30 ? 2.541 3.775 -1.799 1 96.94 30 ASN B C 1
ATOM 788 O O . ASN B 1 30 ? 2.037 2.783 -2.33 1 96.94 30 ASN B O 1
ATOM 792 N N . TYR B 1 31 ? 3.273 4.633 -2.445 1 97.19 31 TYR B N 1
ATOM 793 C CA . TYR B 1 31 ? 3.578 4.453 -3.859 1 97.19 31 TYR B CA 1
ATOM 794 C C . TYR B 1 31 ? 4.32 3.141 -4.094 1 97.19 31 TYR B C 1
ATOM 796 O O . TYR B 1 31 ? 3.994 2.393 -5.02 1 97.19 31 TYR B O 1
ATOM 804 N N . VAL B 1 32 ? 5.266 2.854 -3.225 1 97.94 32 VAL B N 1
ATOM 805 C CA . VAL B 1 32 ? 6.074 1.644 -3.326 1 97.94 32 VAL B CA 1
ATOM 806 C C . VAL B 1 32 ? 5.195 0.414 -3.111 1 97.94 32 VAL B C 1
ATOM 808 O O . VAL B 1 32 ? 5.25 -0.541 -3.891 1 97.94 32 VAL B O 1
ATOM 811 N N . ILE B 1 33 ? 4.309 0.485 -2.1 1 98.56 33 ILE B N 1
ATOM 812 C CA . ILE B 1 33 ? 3.457 -0.65 -1.76 1 98.56 33 ILE B CA 1
ATOM 813 C C . ILE B 1 33 ? 2.455 -0.898 -2.883 1 98.56 33 ILE B C 1
ATOM 815 O O . ILE B 1 33 ? 2.162 -2.049 -3.221 1 98.56 33 ILE B O 1
ATOM 819 N N . LYS B 1 34 ? 2 0.211 -3.463 1 98.5 34 LYS B N 1
ATOM 820 C CA . LYS B 1 34 ? 1.066 0.086 -4.578 1 98.5 34 LYS B CA 1
ATOM 821 C C . LYS B 1 34 ? 1.731 -0.574 -5.781 1 98.5 34 LYS B C 1
ATOM 823 O O . LYS B 1 34 ? 1.118 -1.4 -6.461 1 98.5 34 LYS B O 1
ATOM 828 N N . ARG B 1 35 ? 2.939 -0.183 -5.934 1 98.31 35 ARG B N 1
ATOM 829 C CA . ARG B 1 35 ? 3.684 -0.796 -7.031 1 98.31 35 ARG B CA 1
ATOM 830 C C . ARG B 1 35 ? 3.936 -2.275 -6.762 1 98.31 35 ARG B C 1
ATOM 832 O O . ARG B 1 35 ? 3.779 -3.111 -7.652 1 98.31 35 ARG B O 1
ATOM 839 N N . GLU B 1 36 ? 4.293 -2.605 -5.621 1 98.62 36 GLU B N 1
ATOM 840 C CA . GLU B 1 36 ? 4.508 -3.994 -5.227 1 98.62 36 GLU B CA 1
ATOM 841 C C . GLU B 1 36 ? 3.234 -4.816 -5.387 1 98.62 36 GLU B C 1
ATOM 843 O O . GLU B 1 36 ? 3.283 -5.961 -5.844 1 98.62 36 GLU B O 1
ATOM 848 N N . LEU B 1 37 ? 2.139 -4.312 -5.012 1 98.81 37 LEU B N 1
ATOM 849 C CA . LEU B 1 37 ? 0.851 -4.984 -5.141 1 98.81 37 LEU B CA 1
ATOM 850 C C . LEU B 1 37 ? 0.543 -5.289 -6.605 1 98.81 37 LEU B C 1
ATOM 852 O O . LEU B 1 37 ? 0.107 -6.395 -6.934 1 98.81 37 LEU B O 1
ATOM 856 N N . ALA B 1 38 ? 0.746 -4.297 -7.461 1 98.69 38 ALA B N 1
ATOM 857 C CA . ALA B 1 38 ? 0.498 -4.492 -8.883 1 98.69 38 ALA B CA 1
ATOM 858 C C . ALA B 1 38 ? 1.35 -5.629 -9.438 1 98.69 38 ALA B C 1
ATOM 860 O O . ALA B 1 38 ? 0.857 -6.469 -10.195 1 98.69 38 ALA B O 1
ATOM 861 N N . VAL B 1 39 ? 2.652 -5.672 -9.055 1 98.81 39 VAL B N 1
ATOM 862 C CA . VAL B 1 39 ? 3.576 -6.707 -9.5 1 98.81 39 VAL B CA 1
ATOM 863 C C . VAL B 1 39 ? 3.119 -8.07 -8.977 1 98.81 39 VAL B C 1
ATOM 865 O O . VAL B 1 39 ? 3.086 -9.047 -9.719 1 98.81 39 VAL B O 1
ATOM 868 N N . ALA B 1 40 ? 2.701 -8.109 -7.762 1 98.75 40 ALA B N 1
ATOM 869 C CA . ALA B 1 40 ? 2.258 -9.367 -7.156 1 98.75 40 ALA B CA 1
ATOM 870 C C . ALA B 1 40 ? 0.992 -9.883 -7.832 1 98.75 40 ALA B C 1
ATOM 872 O O . ALA B 1 40 ? 0.857 -11.086 -8.07 1 98.75 40 ALA B O 1
ATOM 873 N N . LYS B 1 41 ? 0.103 -8.961 -8.117 1 98.75 41 LYS B N 1
ATOM 874 C CA . LYS B 1 41 ? -1.126 -9.344 -8.805 1 98.75 41 LYS B CA 1
ATOM 875 C C . LYS B 1 41 ? -0.827 -9.875 -10.203 1 98.75 41 LYS B C 1
ATOM 877 O O . LYS B 1 41 ? -1.439 -10.852 -10.641 1 98.75 41 LYS B O 1
ATOM 882 N N . GLN B 1 42 ? 0.098 -9.242 -10.805 1 98.81 42 GLN B N 1
ATOM 883 C CA . GLN B 1 42 ? 0.49 -9.703 -12.133 1 98.81 42 GLN B CA 1
ATOM 884 C C . GLN B 1 42 ? 1.165 -11.07 -12.055 1 98.81 42 GLN B C 1
ATOM 886 O O . GLN B 1 42 ? 0.891 -11.953 -12.875 1 98.81 42 GLN B O 1
ATOM 891 N N . GLN B 1 43 ? 2.002 -11.188 -11.141 1 98.81 43 GLN B N 1
ATOM 892 C CA . GLN B 1 43 ? 2.656 -12.484 -10.953 1 98.81 43 GLN B CA 1
ATOM 893 C C . GLN B 1 43 ? 1.636 -13.578 -10.648 1 98.81 43 GLN B C 1
ATOM 895 O O . GLN B 1 43 ? 1.718 -14.672 -11.195 1 98.81 43 GLN B O 1
ATOM 900 N N . PHE B 1 44 ? 0.729 -13.359 -9.867 1 98.81 44 PHE B N 1
ATOM 901 C CA . PHE B 1 44 ? -0.319 -14.32 -9.547 1 98.81 44 PHE B CA 1
ATOM 902 C C . PHE B 1 44 ? -1.119 -14.688 -10.797 1 98.81 44 PHE B C 1
AT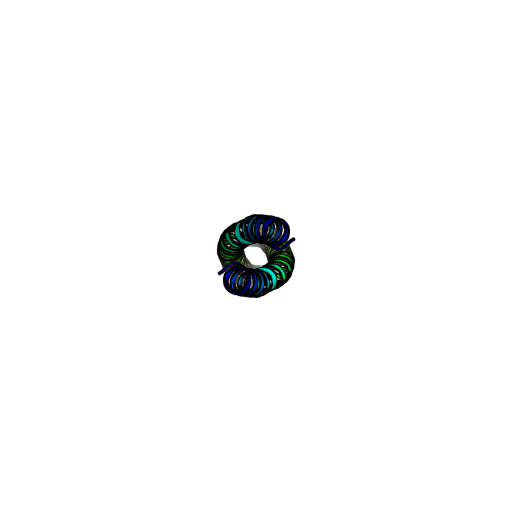OM 904 O O . PHE B 1 44 ? -1.367 -15.859 -11.062 1 98.81 44 PHE B O 1
ATOM 911 N N . SER B 1 45 ? -1.516 -13.672 -11.484 1 98.81 45 SER B N 1
ATOM 912 C CA . SER B 1 45 ? -2.303 -13.898 -12.688 1 98.81 45 SER B CA 1
ATOM 913 C C . SER B 1 45 ? -1.55 -14.781 -13.688 1 98.81 45 SER B C 1
ATOM 915 O O . SER B 1 45 ? -2.1 -15.75 -14.203 1 98.81 45 SER B O 1
ATOM 917 N N . THR B 1 46 ? -0.298 -14.484 -13.922 1 98.81 46 THR B N 1
ATOM 918 C CA . THR B 1 46 ? 0.533 -15.25 -14.844 1 98.81 46 THR B CA 1
ATOM 919 C C . THR B 1 46 ? 0.724 -16.688 -14.344 1 98.81 46 THR B C 1
ATOM 921 O O . THR B 1 46 ? 0.608 -17.641 -15.117 1 98.81 46 THR B O 1
ATOM 924 N N . THR B 1 47 ? 0.919 -16.828 -13.086 1 98.88 47 THR B N 1
ATOM 925 C CA . THR B 1 47 ? 1.15 -18.141 -12.508 1 98.88 47 THR B CA 1
ATOM 926 C C . THR B 1 47 ? -0.133 -18.969 -12.508 1 98.88 47 THR B C 1
ATOM 928 O O . THR B 1 47 ? -0.096 -20.172 -12.734 1 98.88 47 THR B O 1
ATOM 931 N N . SER B 1 48 ? -1.183 -18.344 -12.305 1 98.88 48 SER B N 1
ATOM 932 C CA . SER B 1 48 ? -2.479 -19.016 -12.344 1 98.88 48 SER B CA 1
ATOM 933 C C . SER B 1 48 ? -2.787 -19.531 -13.742 1 98.88 48 SER B C 1
ATOM 935 O O . SER B 1 48 ? -3.314 -20.641 -13.898 1 98.88 48 SER B O 1
ATOM 937 N N . GLU B 1 49 ? -2.424 -18.781 -14.734 1 98.88 49 GLU B N 1
ATOM 938 C CA . GLU B 1 49 ? -2.598 -19.219 -16.109 1 98.88 49 GLU B CA 1
ATOM 939 C C . GLU B 1 49 ? -1.722 -20.422 -16.422 1 98.88 49 GLU B C 1
ATOM 941 O O . GLU B 1 49 ? -2.17 -21.375 -17.078 1 98.88 49 GLU B O 1
ATOM 946 N N . LYS B 1 50 ? -0.539 -20.406 -15.953 1 98.88 50 LYS B N 1
ATOM 947 C CA . LYS B 1 50 ? 0.371 -21.531 -16.156 1 98.88 50 LYS B CA 1
ATOM 948 C C . LYS B 1 50 ? -0.128 -22.766 -15.43 1 98.88 50 LYS B C 1
ATOM 950 O O . LYS B 1 50 ? -0.002 -23.891 -15.938 1 98.88 50 LYS B O 1
ATOM 955 N N . LEU B 1 51 ? -0.675 -22.562 -14.281 1 98.88 51 LEU B N 1
ATOM 956 C CA . LEU B 1 51 ? -1.223 -23.688 -13.523 1 98.88 51 LEU B CA 1
ATOM 957 C C . LEU B 1 51 ? -2.406 -24.312 -14.258 1 98.88 51 LEU B C 1
ATOM 959 O O . LEU B 1 51 ? -2.523 -25.531 -14.336 1 98.88 51 LEU B O 1
ATOM 963 N N . GLU B 1 52 ? -3.205 -23.469 -14.797 1 98.88 52 GLU B N 1
ATOM 964 C CA . GLU B 1 52 ? -4.348 -23.969 -15.562 1 98.88 52 GLU B CA 1
ATOM 965 C C . GLU B 1 52 ? -3.895 -24.781 -16.766 1 98.88 52 GLU B C 1
ATOM 967 O O . GLU B 1 52 ? -4.469 -25.828 -17.078 1 98.88 52 GLU B O 1
ATOM 972 N N . GLN B 1 53 ? -2.939 -24.344 -17.469 1 98.88 53 GLN B N 1
ATOM 973 C CA . GLN B 1 53 ? -2.395 -25.062 -18.609 1 98.88 53 GLN B CA 1
ATOM 974 C C . GLN B 1 53 ? -1.765 -26.375 -18.188 1 98.88 53 GLN B C 1
ATOM 976 O O . GLN B 1 53 ? -1.948 -27.406 -18.844 1 98.88 53 GLN B O 1
ATOM 981 N N . ALA B 1 54 ? -1.094 -26.297 -17.062 1 98.88 54 ALA B N 1
ATOM 982 C CA . ALA B 1 54 ? -0.462 -27.516 -16.547 1 98.88 54 ALA B CA 1
ATOM 983 C C . ALA B 1 54 ? -1.509 -28.547 -16.141 1 98.88 54 ALA B C 1
ATOM 985 O O . ALA B 1 54 ? -1.351 -29.734 -16.406 1 98.88 54 ALA B O 1
ATOM 986 N N . GLN B 1 55 ? -2.557 -28.109 -15.602 1 98.69 55 GLN B N 1
ATOM 987 C CA . GLN B 1 55 ? -3.635 -29 -15.18 1 98.69 55 GLN B CA 1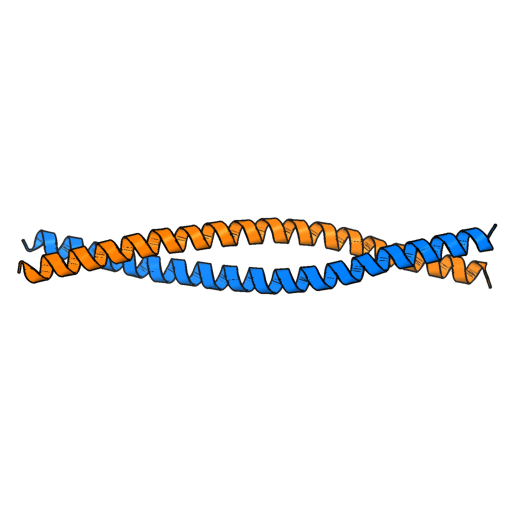
ATOM 988 C C . GLN B 1 55 ? -4.34 -29.609 -16.391 1 98.69 55 GLN B C 1
ATOM 990 O O . GLN B 1 55 ? -4.719 -30.781 -16.359 1 98.69 55 GLN B O 1
ATOM 995 N N . SER B 1 56 ? -4.434 -28.844 -17.438 1 98.62 56 SER B N 1
ATOM 996 C CA . SER B 1 56 ? -5.012 -29.359 -18.672 1 98.62 56 SER B CA 1
ATOM 997 C C . SER B 1 56 ? -4.109 -30.422 -19.297 1 98.62 56 SER B C 1
ATOM 999 O O . SER B 1 56 ? -4.59 -31.438 -19.797 1 98.62 56 SER B O 1
ATOM 1001 N N . THR B 1 57 ? -2.861 -30.203 -19.312 1 98.31 57 THR B N 1
ATOM 1002 C CA . THR B 1 57 ? -1.886 -31.141 -19.844 1 98.31 57 THR B CA 1
ATOM 1003 C C . THR B 1 57 ? -1.922 -32.438 -19.062 1 98.31 57 THR B C 1
ATOM 1005 O O . THR B 1 57 ? -1.836 -33.531 -19.641 1 98.31 57 THR B O 1
ATOM 1008 N N . ILE B 1 58 ? -2.115 -32.344 -17.75 1 98.38 58 ILE B N 1
ATOM 1009 C CA . ILE B 1 58 ? -2.193 -33.5 -16.906 1 98.38 58 ILE B CA 1
ATOM 1010 C C . ILE B 1 58 ? -3.43 -34.344 -17.266 1 98.38 58 ILE B C 1
ATOM 1012 O O . ILE B 1 58 ? -3.359 -35.562 -17.375 1 98.38 58 ILE B O 1
ATOM 1016 N N . GLN B 1 59 ? -4.508 -33.625 -17.531 1 97.94 59 GLN B N 1
ATOM 1017 C CA . GLN B 1 59 ? -5.75 -34.312 -17.906 1 97.94 59 GLN B CA 1
ATOM 1018 C C . GLN B 1 59 ? -5.609 -35.031 -19.234 1 97.94 59 GLN B C 1
ATOM 1020 O O . GLN B 1 59 ? -6.047 -36.156 -19.391 1 97.94 59 GLN B O 1
ATOM 1025 N N . GLU B 1 60 ? -4.906 -34.406 -20.156 1 96.75 60 GLU B N 1
ATOM 1026 C CA . GLU B 1 60 ? -4.695 -35 -21.469 1 96.75 60 GLU B CA 1
ATOM 1027 C C . GLU B 1 60 ? -3.787 -36.219 -21.391 1 96.75 60 GLU B C 1
ATOM 1029 O O . GLU B 1 60 ? -4.047 -37.25 -22.047 1 96.75 60 GLU B O 1
ATOM 1034 N N . LEU B 1 61 ? -2.881 -36.219 -20.547 1 95.56 61 LEU B N 1
ATOM 1035 C CA . LEU B 1 61 ? -1.938 -37.312 -20.422 1 95.56 61 LEU B CA 1
ATOM 1036 C C . LEU B 1 61 ? -2.594 -38.5 -19.719 1 95.56 61 LEU B C 1
ATOM 1038 O O . LEU B 1 61 ? -2.311 -39.656 -20.062 1 95.56 61 LEU B O 1
ATOM 1042 N N . GLN B 1 62 ? -3.527 -38.281 -18.859 1 93.5 62 GLN B N 1
ATOM 1043 C CA . GLN B 1 62 ? -4.223 -39.344 -18.141 1 93.5 62 GLN B CA 1
ATOM 1044 C C . GLN B 1 62 ? -5.234 -40.031 -19.031 1 93.5 62 GLN B C 1
ATOM 1046 O O . GLN B 1 62 ? -5.473 -41.25 -18.875 1 93.5 62 GLN B O 1
ATOM 1051 N N . GLU B 1 63 ? -5.723 -39.281 -19.984 1 90.62 63 GLU B N 1
ATOM 1052 C CA . GLU B 1 63 ? -6.691 -39.875 -20.906 1 90.62 63 GLU B CA 1
ATOM 1053 C C . GLU B 1 63 ? -6.004 -40.75 -21.953 1 90.62 63 GLU B C 1
ATOM 1055 O O . GLU B 1 63 ? -6.594 -41.688 -22.453 1 90.62 63 GLU B O 1
ATOM 1060 N N . LEU B 1 64 ? -4.828 -40.469 -22.203 1 86.62 64 LEU B N 1
ATOM 1061 C CA . LEU B 1 64 ? -4.059 -41.25 -23.172 1 86.62 64 LEU B CA 1
ATOM 1062 C C . LEU B 1 64 ? -3.529 -42.531 -22.547 1 86.62 64 LEU B C 1
ATOM 1064 O O . LEU B 1 64 ? -3.27 -43.5 -23.25 1 86.62 64 LEU B O 1
ATOM 1068 N N . ARG B 1 65 ? -3.518 -42.625 -21.234 1 72.38 65 ARG B N 1
ATOM 1069 C CA . ARG B 1 65 ? -3.096 -43.844 -20.578 1 72.38 65 ARG B CA 1
ATOM 1070 C C . ARG B 1 65 ? -4.273 -44.812 -20.391 1 72.38 65 ARG B C 1
ATOM 1072 O O . ARG B 1 65 ? -4.129 -46 -20.562 1 72.38 65 ARG B O 1
#

Secondary structure (DSSP, 8-state):
-HHHHHHHHHHHHHHHHHHHHHHHHHHHHHHHHHHHHHHHHHHHHHHHHHHHHHHHHHHHHHHH-/-HHHHHHHHHHHHHHHHHHHHHHHHHHHHHHHHHHHHHHHHHHHHHHHHHHHHHHHHHHHHHHH-

Solvent-accessible surface area (backbone atoms only — not comparable to full-atom values): 6760 Å² total; per-residue (Å²): 111,68,65,60,52,42,53,50,45,51,53,48,41,53,56,40,51,54,50,51,56,50,38,55,54,50,50,52,51,41,53,52,51,52,50,51,31,52,52,32,49,48,50,27,53,55,40,49,52,52,31,52,52,38,51,50,52,45,52,54,56,60,70,73,102,111,68,65,60,50,41,52,51,46,52,53,49,40,55,57,39,49,55,49,49,54,50,38,56,53,50,50,52,50,42,53,52,52,52,50,50,31,53,52,33,47,49,50,28,54,55,40,50,52,52,30,52,51,38,52,51,53,44,53,54,55,60,70,74,103

Sequence (130 aa):
RLRTENRLLKQRIETLEKGQVTRAQEAEENYVIKRELAVAKQQFSTTSEKLEQAQSTIQELQELRRLRTENRLLKQRIETLEKGQVTRAQEAEENYVIKRELAVAKQQFSTTSEKLEQAQSTIQELQELR

Organism: Scyliorhinus torazame (NCBI:txid75743)